Protein AF-A0A3D2K2P3-F1 (afdb_monomer_lite)

pLDDT: mean 84.31, std 17.86, range [32.53, 98.62]

Sequence (126 aa):
MTFGRFDHNNPKVVGPKLETGKYYITAGRLAAGTGTVKMELFVNSANLVGAGMFPVKADANPSKMAIGQERDAIEHPGKESFDGEIARFLIYQRPLTDQELNKTIKYLALYYGLKKAWYTKRGHQW

Foldseek 3Di:
DDPDDCDQANPDWDADDDDPPDDKDKDWFWADDAAWTKIFIDILALPTRTIDIHGHDPPDDDDDDDDQADPPCPPPPDPRGHDDDDPDDDDDPHGDDSVRVRVVSVVVCVVVVVCPVVPPPDDDDD

Secondary structure (DSSP, 8-state):
--TT--BTTB-----PPPPTT----EEEEE-SSSEEEEEEEEESSSSEEEEEEEEE-TT-------SSS-TT-TT--SS-S--S--S-----SSPPPHHHHHHHHHHHHHHTTGGGGTSTTS----

Radius of gyration: 17.15 Å; chains: 1; bounding box: 31×52×43 Å

Structure (mmCIF, N/CA/C/O backbone):
data_AF-A0A3D2K2P3-F1
#
_entry.id   AF-A0A3D2K2P3-F1
#
loop_
_atom_site.group_PDB
_atom_site.id
_atom_site.type_symbol
_atom_site.label_atom_id
_atom_site.label_alt_id
_atom_site.label_comp_id
_atom_site.label_asym_id
_atom_site.label_entity_id
_atom_site.label_seq_id
_atom_site.pdbx_PDB_ins_code
_atom_site.Cartn_x
_atom_site.Cartn_y
_atom_site.Cartn_z
_atom_site.occupancy
_atom_site.B_iso_or_equiv
_atom_site.auth_seq_id
_atom_site.auth_comp_id
_atom_site.auth_asym_id
_atom_site.auth_atom_id
_atom_site.pdbx_PDB_model_num
ATOM 1 N N . MET A 1 1 ? 12.851 -23.873 -9.315 1.00 35.91 1 MET A N 1
ATOM 2 C CA . MET A 1 1 ? 12.035 -22.766 -8.770 1.00 35.91 1 MET A CA 1
ATOM 3 C C . MET A 1 1 ? 11.717 -23.105 -7.327 1.00 35.91 1 MET A C 1
ATOM 5 O O . MET A 1 1 ? 11.160 -24.168 -7.103 1.00 35.91 1 MET A O 1
ATOM 9 N N . THR A 1 2 ? 12.117 -22.292 -6.352 1.00 32.53 2 THR A N 1
ATOM 10 C CA . THR A 1 2 ? 11.754 -22.523 -4.942 1.00 32.53 2 THR A CA 1
ATOM 11 C C . THR A 1 2 ? 10.862 -21.390 -4.466 1.00 32.53 2 THR A C 1
ATOM 13 O O . THR A 1 2 ? 11.317 -20.254 -4.355 1.00 32.53 2 THR A O 1
ATOM 16 N N . PHE A 1 3 ? 9.597 -21.713 -4.208 1.00 43.12 3 PHE A N 1
ATOM 17 C CA . PHE A 1 3 ? 8.643 -20.848 -3.522 1.00 43.12 3 PHE A CA 1
ATOM 18 C C . PHE A 1 3 ? 9.066 -20.669 -2.051 1.00 43.12 3 PHE A C 1
ATOM 20 O O . PHE A 1 3 ? 9.626 -21.584 -1.450 1.00 43.12 3 PHE A O 1
ATOM 27 N N . GLY A 1 4 ? 8.824 -19.492 -1.468 1.00 52.59 4 GLY A N 1
ATOM 28 C CA . GLY A 1 4 ? 8.911 -19.287 -0.013 1.00 52.59 4 GLY A CA 1
ATOM 29 C C . GLY A 1 4 ? 10.293 -19.005 0.597 1.00 52.59 4 GLY A C 1
ATOM 30 O O . GLY A 1 4 ? 10.395 -18.940 1.820 1.00 52.59 4 GLY A O 1
ATOM 31 N N . ARG A 1 5 ? 11.360 -18.795 -0.188 1.00 63.28 5 ARG A N 1
ATOM 32 C CA . ARG A 1 5 ? 12.632 -18.270 0.352 1.00 63.28 5 ARG A CA 1
ATOM 33 C C . ARG A 1 5 ? 12.638 -16.746 0.309 1.00 63.28 5 ARG A C 1
ATOM 35 O O . ARG A 1 5 ? 12.289 -16.165 -0.713 1.00 63.28 5 ARG A O 1
ATOM 42 N N . PHE A 1 6 ? 13.021 -16.113 1.417 1.00 71.19 6 PHE A N 1
ATOM 43 C CA . PHE A 1 6 ? 13.350 -14.690 1.438 1.00 71.19 6 PHE A CA 1
ATOM 44 C C . PHE A 1 6 ? 14.813 -14.538 1.036 1.00 71.19 6 PHE A C 1
ATOM 46 O O . PHE A 1 6 ? 15.709 -14.885 1.804 1.00 71.19 6 PHE A O 1
ATOM 53 N N . ASP A 1 7 ? 15.047 -14.072 -0.180 1.00 74.94 7 ASP A N 1
ATOM 54 C CA . ASP A 1 7 ? 16.380 -13.881 -0.743 1.00 74.94 7 ASP A CA 1
ATOM 55 C C . ASP A 1 7 ? 16.423 -12.599 -1.587 1.00 74.94 7 ASP A C 1
ATOM 57 O O . ASP A 1 7 ? 15.513 -11.771 -1.533 1.00 74.94 7 ASP A O 1
ATOM 61 N N . HIS A 1 8 ? 17.496 -12.412 -2.354 1.00 70.75 8 HIS A N 1
ATOM 62 C CA . HIS A 1 8 ? 17.666 -11.227 -3.193 1.00 70.75 8 HIS A CA 1
ATOM 63 C C . HIS A 1 8 ? 16.585 -11.074 -4.282 1.00 70.75 8 HIS A C 1
ATOM 65 O O . HIS A 1 8 ? 16.350 -9.954 -4.728 1.00 70.75 8 HIS A O 1
ATOM 71 N N . ASN A 1 9 ? 15.924 -12.160 -4.704 1.00 72.81 9 ASN A N 1
ATOM 72 C CA . ASN A 1 9 ? 14.847 -12.144 -5.701 1.00 72.81 9 ASN A CA 1
ATOM 73 C C . ASN A 1 9 ? 13.452 -12.048 -5.072 1.00 72.81 9 ASN A C 1
ATOM 75 O O . ASN A 1 9 ? 12.500 -11.684 -5.758 1.00 72.81 9 ASN A O 1
ATOM 79 N N . ASN A 1 10 ? 13.329 -12.362 -3.783 1.00 74.50 10 ASN A N 1
ATOM 80 C CA . ASN A 1 10 ? 12.089 -12.277 -3.019 1.00 74.50 10 ASN A CA 1
ATOM 81 C C . ASN A 1 10 ? 12.346 -11.586 -1.664 1.00 74.50 10 ASN A C 1
ATOM 83 O O . ASN A 1 10 ? 12.351 -12.238 -0.612 1.00 74.50 10 ASN A O 1
ATOM 87 N N . PRO A 1 11 ? 12.633 -10.272 -1.675 1.00 82.12 11 PRO A N 1
ATOM 88 C CA . PRO A 1 11 ? 13.004 -9.528 -0.480 1.00 82.12 11 PRO A CA 1
ATOM 89 C C . PRO A 1 11 ? 11.844 -9.469 0.517 1.00 82.12 11 PRO A C 1
ATOM 91 O O . PRO A 1 11 ? 10.708 -9.138 0.176 1.00 82.12 11 PRO A O 1
ATO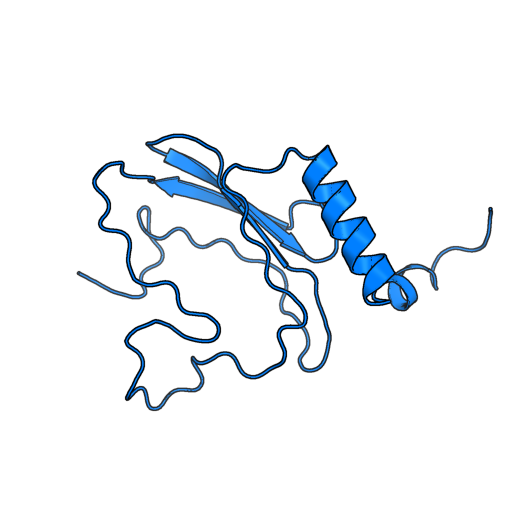M 94 N N . LYS A 1 12 ? 12.149 -9.725 1.790 1.00 86.69 12 LYS A N 1
ATOM 95 C CA . LYS A 1 12 ? 11.185 -9.581 2.883 1.00 86.69 12 LYS A CA 1
ATOM 96 C C . LYS A 1 12 ? 11.146 -8.134 3.365 1.00 86.69 12 LYS A C 1
ATOM 98 O O . LYS A 1 12 ? 12.144 -7.632 3.874 1.00 86.69 12 LYS A O 1
ATOM 103 N N . VAL A 1 13 ? 9.977 -7.503 3.304 1.00 89.12 13 VAL A N 1
ATOM 104 C CA . VAL A 1 13 ? 9.701 -6.246 4.015 1.00 89.12 13 VAL A CA 1
ATOM 105 C C . VAL A 1 13 ? 8.656 -6.525 5.085 1.00 89.12 13 VAL A C 1
ATOM 107 O O . VAL A 1 13 ? 7.619 -7.122 4.808 1.00 89.12 13 VAL A O 1
ATOM 110 N N . VAL A 1 14 ? 8.959 -6.147 6.326 1.00 90.81 14 VAL A N 1
ATOM 111 C CA . VAL A 1 14 ? 8.155 -6.493 7.505 1.00 90.81 14 VAL A CA 1
ATOM 112 C C . VAL A 1 14 ? 7.621 -5.223 8.148 1.00 90.81 14 VAL A C 1
ATOM 114 O O . VAL A 1 14 ? 8.338 -4.234 8.259 1.00 90.81 14 VAL A O 1
ATOM 117 N N . GLY A 1 15 ? 6.361 -5.269 8.573 1.00 91.62 15 GLY A N 1
ATOM 118 C CA . GLY A 1 15 ? 5.738 -4.247 9.408 1.00 91.62 15 GLY A CA 1
ATOM 119 C C . GLY A 1 15 ? 5.315 -4.793 10.772 1.00 91.62 15 GLY A C 1
ATOM 120 O O . GLY A 1 15 ? 5.621 -5.942 11.101 1.00 91.62 15 GLY A O 1
ATOM 121 N N . PRO A 1 16 ? 4.617 -3.989 11.590 1.00 93.38 16 PRO A N 1
ATOM 122 C CA . PRO A 1 16 ? 4.127 -4.437 12.883 1.00 93.38 16 PRO A CA 1
ATOM 123 C C . PRO A 1 16 ? 3.083 -5.544 12.709 1.00 93.38 16 PRO A C 1
ATOM 125 O O . PRO A 1 16 ? 2.363 -5.596 11.710 1.00 93.38 16 PRO A O 1
ATOM 128 N N . LYS A 1 17 ? 2.960 -6.401 13.725 1.00 93.19 17 LYS A N 1
ATOM 129 C CA . LYS A 1 17 ? 1.844 -7.343 13.816 1.00 93.19 17 LYS A CA 1
ATOM 130 C C . LYS A 1 17 ? 0.536 -6.559 13.966 1.00 93.19 17 LYS A C 1
ATOM 132 O O . LYS A 1 17 ? 0.429 -5.713 14.850 1.00 93.19 17 LYS A O 1
ATOM 137 N N . LEU A 1 18 ? -0.436 -6.849 13.105 1.00 92.56 18 LEU A N 1
ATOM 138 C CA . LEU A 1 18 ? -1.768 -6.245 13.143 1.00 92.56 18 LEU A CA 1
ATOM 139 C C . LEU A 1 18 ? -2.708 -7.074 14.026 1.00 92.56 18 LEU A C 1
ATOM 141 O O . LEU A 1 18 ? -2.528 -8.285 14.173 1.00 92.56 18 LEU A O 1
ATOM 145 N N . GLU A 1 19 ? -3.700 -6.420 14.621 1.00 93.75 19 GLU A N 1
ATOM 146 C CA . GLU A 1 19 ? -4.721 -7.087 15.429 1.00 93.75 19 GLU A CA 1
ATOM 147 C C . GLU A 1 19 ? -5.874 -7.580 14.544 1.00 93.75 19 GLU A C 1
ATOM 149 O O . GLU A 1 19 ? -6.339 -6.866 13.655 1.00 93.75 19 GLU A O 1
ATOM 154 N N . THR A 1 20 ? -6.364 -8.791 14.810 1.00 92.25 20 THR A N 1
ATOM 155 C CA . THR A 1 20 ? -7.546 -9.348 14.140 1.00 92.25 20 THR A CA 1
ATOM 156 C C . THR A 1 20 ? -8.794 -8.514 14.444 1.00 92.25 20 THR A C 1
ATOM 158 O O . THR A 1 20 ? -8.957 -8.008 15.554 1.00 92.25 20 THR A O 1
ATOM 161 N N . GLY A 1 21 ? -9.692 -8.378 13.463 1.00 93.50 21 GLY A N 1
ATOM 162 C CA . GLY A 1 21 ? -10.963 -7.664 13.634 1.00 93.50 21 GLY A CA 1
ATOM 163 C C . GLY A 1 21 ? -10.844 -6.135 13.640 1.00 93.50 21 GLY A C 1
ATOM 164 O O .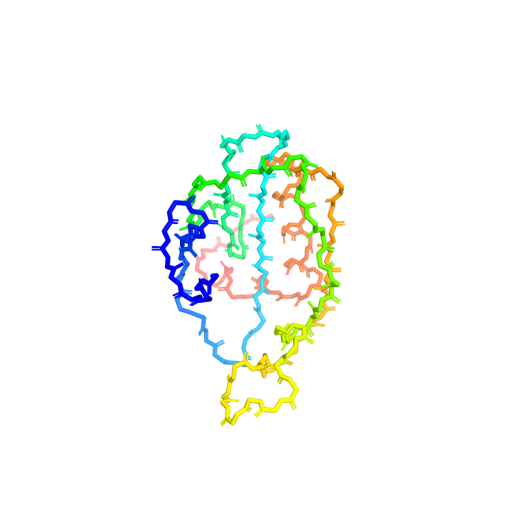 GLY A 1 21 ? -11.804 -5.450 13.985 1.00 93.50 21 GLY A O 1
ATOM 165 N N . LYS A 1 22 ? -9.682 -5.581 13.265 1.00 94.81 22 LYS A N 1
ATOM 166 C CA . LYS A 1 22 ? -9.478 -4.138 13.087 1.00 94.81 22 LYS A CA 1
ATOM 167 C C . LYS A 1 22 ? -9.169 -3.801 11.633 1.00 94.81 22 LYS A C 1
ATOM 169 O O . LYS A 1 22 ? -8.397 -4.488 10.970 1.00 94.81 22 LYS A O 1
ATOM 174 N N . TYR A 1 23 ? -9.729 -2.689 11.166 1.00 95.81 23 TYR A N 1
ATOM 175 C CA . TYR A 1 23 ? -9.390 -2.125 9.867 1.00 95.81 23 TYR A CA 1
ATOM 176 C C . TYR A 1 23 ? -8.083 -1.333 9.930 1.00 95.81 23 TYR A C 1
ATOM 178 O O . TYR A 1 23 ? -7.873 -0.505 10.820 1.00 95.81 23 TYR A O 1
ATOM 186 N N . TYR A 1 24 ? -7.233 -1.553 8.931 1.00 96.62 24 TYR A N 1
ATOM 187 C CA . TYR A 1 24 ? -5.981 -0.835 8.722 1.00 96.62 24 TYR A CA 1
ATOM 188 C C . TYR A 1 24 ? -5.926 -0.312 7.291 1.00 96.62 24 TYR A C 1
ATOM 190 O O . TYR A 1 24 ? -6.481 -0.915 6.374 1.00 96.62 24 TYR A O 1
ATOM 198 N N . ILE A 1 25 ? -5.204 0.786 7.087 1.00 97.44 25 ILE A N 1
ATOM 199 C CA . ILE A 1 25 ? -4.750 1.176 5.751 1.00 97.44 25 ILE A CA 1
ATOM 200 C C . ILE A 1 25 ? -3.337 0.641 5.597 1.00 97.44 25 ILE A C 1
ATOM 202 O O . ILE A 1 25 ? -2.427 1.109 6.279 1.00 97.44 25 ILE A O 1
ATOM 206 N N . THR A 1 26 ? -3.146 -0.320 4.703 1.00 97.12 26 THR A N 1
ATOM 207 C CA . THR A 1 26 ? -1.822 -0.786 4.292 1.00 97.12 26 THR A CA 1
ATOM 208 C C . THR A 1 26 ? -1.521 -0.256 2.897 1.00 97.12 26 THR A C 1
ATOM 210 O O . THR A 1 26 ? -2.408 -0.156 2.049 1.00 97.12 26 THR A O 1
ATOM 213 N N . ALA A 1 27 ? -0.272 0.132 2.658 1.00 97.81 27 ALA A N 1
ATOM 214 C CA . ALA A 1 27 ? 0.172 0.519 1.327 1.00 97.81 27 ALA A CA 1
ATOM 215 C C . ALA A 1 27 ? 1.576 -0.018 1.063 1.00 97.81 27 ALA A C 1
ATOM 217 O O . ALA A 1 27 ? 2.473 0.133 1.893 1.00 97.81 27 ALA A O 1
ATOM 218 N N . GLY A 1 28 ? 1.746 -0.625 -0.108 1.00 97.25 28 GLY A N 1
ATOM 219 C CA . GLY A 1 28 ? 3.047 -0.900 -0.698 1.00 97.25 28 GLY A CA 1
ATOM 220 C C . GLY A 1 28 ? 3.348 0.140 -1.770 1.00 97.25 28 GLY A C 1
ATOM 221 O O . GLY A 1 28 ? 2.462 0.494 -2.551 1.00 97.25 28 GLY A O 1
ATOM 222 N N . ARG A 1 29 ? 4.587 0.629 -1.825 1.00 97.94 29 ARG A N 1
ATOM 223 C CA . ARG A 1 29 ? 5.067 1.475 -2.923 1.00 97.94 29 ARG A CA 1
ATOM 224 C C . ARG A 1 29 ? 6.347 0.889 -3.495 1.00 97.94 29 ARG A C 1
ATOM 226 O O . ARG A 1 29 ? 7.317 0.700 -2.769 1.00 97.94 29 ARG A O 1
ATOM 233 N N . LEU A 1 30 ? 6.341 0.629 -4.797 1.00 96.81 30 LEU A N 1
ATOM 234 C CA . LEU A 1 30 ? 7.516 0.221 -5.558 1.00 96.81 30 LEU A CA 1
ATOM 235 C C . LEU A 1 30 ? 7.966 1.397 -6.427 1.00 96.81 30 LEU A C 1
ATOM 237 O O . LEU A 1 30 ? 7.143 1.994 -7.123 1.00 96.81 30 LEU A O 1
ATOM 241 N N . ALA A 1 31 ? 9.246 1.758 -6.364 1.00 97.19 31 ALA A N 1
ATOM 242 C CA . ALA A 1 31 ? 9.809 2.795 -7.220 1.00 97.19 31 ALA A CA 1
ATOM 243 C C . ALA A 1 31 ? 9.748 2.386 -8.705 1.00 97.19 31 ALA A C 1
ATOM 245 O O . ALA A 1 31 ? 9.721 1.205 -9.043 1.00 97.19 31 ALA A O 1
ATOM 246 N N . ALA A 1 32 ? 9.687 3.382 -9.589 1.00 95.56 32 ALA A N 1
ATOM 247 C CA . ALA A 1 32 ? 9.559 3.162 -11.025 1.00 95.56 32 ALA A CA 1
ATOM 248 C C . ALA A 1 32 ? 10.867 2.649 -11.651 1.00 95.56 32 ALA A C 1
ATOM 250 O O . ALA A 1 32 ? 11.954 2.901 -11.132 1.00 95.56 32 ALA A O 1
ATOM 251 N N . GLY A 1 33 ? 10.747 2.012 -12.816 1.00 93.38 33 GLY A N 1
ATOM 252 C CA . GLY A 1 33 ? 11.877 1.552 -13.623 1.00 93.38 33 GLY A CA 1
ATOM 253 C C . GLY A 1 33 ? 12.181 0.061 -13.478 1.00 93.38 33 GLY A C 1
ATOM 254 O O . GLY A 1 33 ? 11.445 -0.691 -12.844 1.00 93.38 33 GLY A O 1
ATOM 255 N N . THR A 1 34 ? 13.269 -0.355 -14.123 1.00 93.50 34 THR A N 1
ATOM 256 C CA . THR A 1 34 ? 13.793 -1.728 -14.139 1.00 93.50 34 THR A CA 1
ATOM 257 C C . THR A 1 34 ? 15.101 -1.818 -13.351 1.00 93.50 34 THR A C 1
ATOM 259 O O . THR A 1 34 ? 15.732 -0.802 -13.065 1.00 93.50 34 THR A O 1
ATOM 262 N N . GLY A 1 35 ? 15.554 -3.032 -13.044 1.00 92.62 35 GLY A N 1
ATOM 263 C CA . GLY A 1 35 ? 16.717 -3.266 -12.191 1.00 92.62 35 GLY A CA 1
ATOM 264 C C . GLY A 1 35 ? 16.327 -3.283 -10.716 1.00 92.62 35 GLY A C 1
ATOM 265 O O . GLY A 1 35 ? 15.206 -3.640 -10.366 1.00 92.62 35 GLY A O 1
ATOM 266 N N . THR A 1 36 ? 17.252 -2.926 -9.834 1.00 94.31 36 THR A N 1
ATOM 267 C CA . THR A 1 36 ? 17.018 -2.984 -8.388 1.00 94.31 36 THR A CA 1
ATOM 268 C C . THR A 1 36 ? 16.412 -1.673 -7.896 1.00 94.31 36 THR A C 1
ATOM 270 O O . THR A 1 36 ? 17.107 -0.661 -7.805 1.00 94.31 36 THR A O 1
ATOM 273 N N . VAL A 1 37 ? 15.121 -1.686 -7.562 1.00 95.44 37 VAL A N 1
ATOM 274 C CA . VAL A 1 37 ? 14.361 -0.491 -7.161 1.00 95.44 37 VAL A CA 1
ATOM 275 C C . VAL A 1 37 ? 13.896 -0.578 -5.709 1.00 95.44 37 VAL A C 1
ATOM 277 O O . VAL A 1 37 ? 13.789 -1.661 -5.132 1.00 95.44 37 VAL A O 1
ATOM 280 N N . LYS A 1 38 ? 13.621 0.574 -5.092 1.00 96.50 38 LYS A N 1
ATOM 281 C CA . LYS A 1 38 ? 13.164 0.639 -3.699 1.00 96.50 38 LYS A CA 1
ATOM 282 C C . LYS A 1 38 ? 11.720 0.147 -3.574 1.00 96.50 38 LYS A C 1
ATOM 284 O O . LYS A 1 38 ? 10.852 0.573 -4.334 1.00 96.50 38 LYS A O 1
ATOM 289 N N . MET A 1 39 ? 11.465 -0.687 -2.575 1.00 96.12 39 MET A N 1
ATOM 290 C CA . MET A 1 39 ? 10.138 -1.096 -2.124 1.00 96.12 39 MET A CA 1
ATOM 291 C C . MET A 1 39 ? 9.904 -0.582 -0.705 1.00 96.12 39 MET A C 1
ATOM 293 O O . MET A 1 39 ? 10.799 -0.638 0.137 1.00 96.12 39 MET A O 1
ATOM 297 N N . GLU A 1 40 ? 8.702 -0.095 -0.433 1.00 97.69 40 GLU A N 1
ATOM 298 C CA . GLU A 1 40 ? 8.330 0.541 0.827 1.00 97.69 40 GLU A CA 1
ATOM 299 C C . GLU A 1 40 ? 6.974 0.032 1.315 1.00 97.69 40 GLU A C 1
ATOM 301 O O . GLU A 1 40 ? 6.072 -0.224 0.515 1.00 97.69 40 GLU A O 1
ATOM 306 N N . LEU A 1 41 ? 6.834 -0.081 2.634 1.00 97.88 41 LEU A N 1
ATOM 307 C CA . LEU A 1 41 ? 5.621 -0.495 3.326 1.00 97.88 41 LEU A CA 1
ATOM 308 C C . LEU A 1 41 ? 5.175 0.593 4.303 1.00 97.88 41 LEU A C 1
ATOM 310 O O . LEU A 1 41 ? 5.983 1.144 5.056 1.00 97.88 41 LEU A O 1
ATOM 314 N N . PHE A 1 42 ? 3.870 0.841 4.327 1.00 97.81 42 PHE A N 1
ATOM 315 C CA . PHE A 1 42 ? 3.216 1.837 5.164 1.00 97.81 42 PHE A CA 1
ATOM 316 C C . PHE A 1 42 ? 1.991 1.235 5.850 1.00 97.81 42 PHE A C 1
ATOM 318 O O . PHE A 1 42 ? 1.272 0.424 5.259 1.00 97.81 42 PHE A O 1
ATOM 325 N N . VAL A 1 43 ? 1.733 1.669 7.085 1.00 97.12 43 VAL A N 1
ATOM 326 C CA . VAL A 1 43 ? 0.547 1.281 7.860 1.00 97.12 43 VAL A CA 1
ATOM 327 C C . VAL A 1 43 ? -0.055 2.526 8.507 1.00 97.12 43 VAL A C 1
ATOM 329 O O . VAL A 1 43 ? 0.622 3.226 9.259 1.00 97.12 43 VAL A O 1
ATOM 332 N N . ASN A 1 44 ? -1.327 2.807 8.212 1.00 95.75 44 ASN A N 1
ATOM 333 C CA . ASN A 1 44 ? -2.167 3.903 8.730 1.00 95.75 44 ASN A CA 1
ATOM 334 C C . ASN A 1 44 ? -1.662 5.344 8.514 1.00 95.75 44 ASN A C 1
ATOM 336 O O . ASN A 1 44 ? -2.420 6.294 8.706 1.00 95.75 44 ASN A O 1
ATOM 340 N N . SER A 1 45 ? -0.412 5.534 8.107 1.00 95.56 45 SER A N 1
ATOM 341 C CA . SER A 1 45 ? 0.219 6.829 7.856 1.00 95.56 45 SER A CA 1
ATOM 342 C C . SER A 1 45 ? 1.229 6.707 6.717 1.00 95.56 45 SER A C 1
ATOM 344 O O . SER A 1 45 ? 1.651 5.604 6.387 1.00 95.56 45 SER A O 1
ATOM 346 N N . ALA A 1 46 ? 1.653 7.835 6.143 1.00 95.88 46 ALA A N 1
ATOM 347 C CA . ALA A 1 46 ? 2.741 7.865 5.161 1.00 95.88 46 ALA A CA 1
ATOM 348 C C . ALA A 1 46 ? 4.144 7.809 5.800 1.00 95.88 46 ALA A C 1
ATOM 350 O O . ALA A 1 46 ? 5.134 8.087 5.131 1.00 95.88 46 ALA A O 1
ATOM 351 N N . ASN A 1 47 ? 4.241 7.451 7.085 1.00 95.31 47 ASN A N 1
ATOM 352 C CA . ASN A 1 47 ? 5.524 7.173 7.715 1.00 95.31 47 ASN A CA 1
ATOM 353 C C . ASN A 1 47 ? 5.966 5.763 7.328 1.00 95.31 47 ASN A C 1
ATOM 355 O O . ASN A 1 47 ? 5.202 4.805 7.462 1.00 95.31 47 ASN A O 1
ATOM 359 N N . LEU A 1 48 ? 7.201 5.652 6.848 1.00 95.62 48 LEU A N 1
ATOM 360 C CA . LEU A 1 48 ? 7.781 4.388 6.424 1.00 95.62 48 LEU A CA 1
ATOM 361 C C . LEU A 1 48 ? 7.834 3.400 7.597 1.00 95.62 48 LEU A C 1
ATOM 363 O O . LEU A 1 48 ? 8.391 3.708 8.649 1.00 95.62 48 LEU A O 1
ATOM 367 N N . VAL A 1 49 ? 7.269 2.213 7.399 1.00 96.94 49 VAL A N 1
ATOM 368 C CA . VAL A 1 49 ? 7.267 1.121 8.384 1.00 96.94 49 VAL A CA 1
ATOM 369 C C . VAL A 1 49 ? 8.345 0.088 8.066 1.00 96.94 49 VAL A C 1
ATOM 371 O O . VAL A 1 49 ? 8.937 -0.494 8.969 1.00 96.94 49 VAL A O 1
ATOM 374 N N . GLY A 1 50 ? 8.618 -0.123 6.782 1.00 95.69 50 GLY A N 1
ATOM 375 C CA . GLY A 1 50 ? 9.674 -1.009 6.320 1.00 95.69 50 GLY A CA 1
ATOM 376 C C . GLY A 1 50 ? 10.055 -0.684 4.885 1.00 95.69 50 GLY A C 1
ATOM 377 O O . GLY A 1 50 ? 9.240 -0.165 4.122 1.00 95.69 50 GLY A O 1
ATOM 378 N N . ALA A 1 51 ? 11.293 -0.991 4.517 1.00 96.25 51 ALA A N 1
ATOM 379 C CA . ALA A 1 51 ? 11.773 -0.851 3.153 1.00 96.25 51 ALA A CA 1
ATOM 380 C C . ALA A 1 51 ? 12.713 -1.993 2.780 1.00 96.25 51 ALA A C 1
ATOM 382 O O . ALA A 1 51 ? 13.303 -2.645 3.641 1.00 96.25 51 ALA A O 1
ATOM 383 N N . GLY A 1 52 ? 12.852 -2.206 1.480 1.00 93.75 52 GLY A N 1
ATOM 384 C CA . GLY A 1 52 ? 13.777 -3.158 0.892 1.00 93.75 52 GLY A CA 1
ATOM 385 C C . GLY A 1 52 ? 14.093 -2.775 -0.545 1.00 93.75 52 GLY A C 1
ATOM 386 O O . GLY A 1 52 ? 13.596 -1.774 -1.063 1.00 93.75 52 GLY A O 1
ATOM 387 N N . MET A 1 53 ? 14.914 -3.592 -1.189 1.00 93.88 53 MET A N 1
ATOM 388 C CA . MET A 1 53 ? 15.240 -3.454 -2.604 1.00 93.88 53 MET A CA 1
ATOM 389 C C . MET A 1 53 ? 14.663 -4.646 -3.357 1.00 93.88 53 MET A C 1
ATOM 391 O O . MET A 1 53 ? 14.815 -5.772 -2.891 1.00 93.88 53 MET A O 1
ATOM 395 N N . PHE A 1 54 ? 14.013 -4.406 -4.494 1.00 92.19 54 PHE A N 1
ATOM 396 C CA . PHE A 1 54 ? 13.357 -5.430 -5.305 1.00 92.19 54 PHE A CA 1
ATOM 397 C C . PHE A 1 54 ? 13.886 -5.411 -6.749 1.00 92.19 54 PHE A C 1
ATOM 399 O O . PHE A 1 54 ? 13.949 -4.333 -7.347 1.00 92.19 54 PHE A O 1
ATOM 406 N N . PRO A 1 55 ? 14.263 -6.568 -7.326 1.00 92.19 55 PRO A N 1
ATOM 407 C CA . PRO A 1 55 ? 14.719 -6.644 -8.709 1.00 92.19 55 PRO A CA 1
ATOM 408 C C . PRO A 1 55 ? 13.535 -6.709 -9.689 1.00 92.19 55 PRO A C 1
ATOM 410 O O . PRO A 1 55 ? 12.904 -7.751 -9.865 1.00 92.19 55 PRO A O 1
ATOM 413 N N . VAL A 1 56 ? 13.258 -5.604 -10.379 1.00 91.06 56 VAL A N 1
ATOM 414 C CA . VAL A 1 56 ? 12.264 -5.522 -11.458 1.00 91.06 56 VAL A CA 1
ATOM 415 C C . VAL A 1 56 ? 12.900 -5.934 -12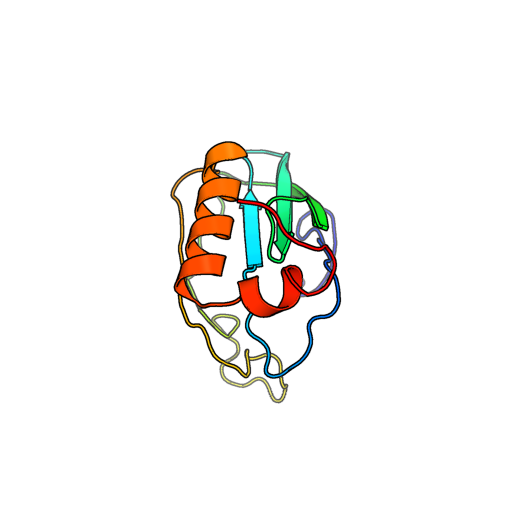.782 1.00 91.06 56 VAL A C 1
ATOM 417 O O . VAL A 1 56 ? 13.813 -5.272 -13.283 1.00 91.06 56 VAL A O 1
ATOM 420 N N . LYS A 1 57 ? 12.388 -7.011 -13.377 1.00 89.69 57 LYS A N 1
ATOM 421 C CA . LYS A 1 57 ? 12.814 -7.502 -14.692 1.00 89.69 57 LYS A CA 1
ATOM 422 C C . LYS A 1 57 ? 11.798 -7.115 -15.764 1.00 89.69 57 LYS A C 1
ATOM 424 O O . LYS A 1 57 ? 10.602 -7.301 -15.564 1.00 89.69 57 LYS A O 1
ATOM 429 N N . ALA A 1 58 ? 12.274 -6.590 -16.893 1.00 87.75 58 ALA A N 1
ATOM 430 C CA . ALA A 1 58 ? 11.415 -6.175 -18.007 1.00 87.75 58 ALA A CA 1
ATOM 431 C C . ALA A 1 58 ? 10.750 -7.364 -18.724 1.00 87.75 58 ALA A C 1
ATOM 433 O O . ALA A 1 58 ? 9.661 -7.227 -19.268 1.00 87.75 58 ALA A O 1
ATOM 434 N N . ASP A 1 59 ? 11.404 -8.524 -18.700 1.00 87.75 59 ASP A N 1
ATOM 435 C CA . ASP A 1 59 ? 10.968 -9.787 -19.297 1.00 87.75 59 ASP A CA 1
ATOM 436 C C . ASP A 1 59 ? 10.253 -10.707 -18.291 1.00 87.75 59 ASP A C 1
ATOM 438 O O . ASP A 1 59 ? 10.030 -11.888 -18.564 1.00 87.75 59 ASP A O 1
ATOM 442 N N . ALA A 1 60 ? 9.888 -10.189 -17.111 1.00 85.56 60 ALA A N 1
ATOM 443 C CA . ALA A 1 60 ? 9.104 -10.949 -16.149 1.00 85.56 60 ALA A CA 1
ATOM 444 C C . ALA A 1 60 ? 7.743 -11.317 -16.754 1.00 85.56 60 ALA A C 1
ATOM 446 O O . ALA A 1 60 ? 7.020 -10.449 -17.236 1.00 85.56 60 ALA A O 1
ATOM 447 N N . ASN A 1 61 ? 7.370 -12.597 -16.680 1.00 84.81 61 ASN A N 1
ATOM 448 C CA . ASN A 1 61 ? 6.031 -13.048 -17.046 1.00 84.81 61 ASN A CA 1
ATOM 449 C C . ASN A 1 61 ? 5.033 -12.617 -15.951 1.00 84.81 61 ASN A C 1
ATOM 451 O O . ASN A 1 61 ? 5.109 -13.154 -14.837 1.00 84.81 61 ASN A O 1
ATOM 455 N N . PRO A 1 62 ? 4.131 -11.650 -16.208 1.00 78.81 62 PRO A N 1
ATOM 456 C CA . PRO A 1 62 ? 3.162 -11.230 -15.211 1.00 78.81 62 PRO A CA 1
ATOM 457 C C . PRO A 1 62 ? 2.140 -12.346 -14.989 1.00 78.81 62 PRO A C 1
ATOM 459 O O . PRO A 1 62 ? 1.542 -12.874 -15.924 1.00 78.81 62 PRO A O 1
ATOM 462 N N . SER A 1 63 ? 1.930 -12.708 -13.727 1.00 78.94 63 SER A N 1
ATOM 463 C CA . SER A 1 63 ? 0.907 -13.687 -13.369 1.00 78.94 63 SER A CA 1
ATOM 464 C C . SER A 1 63 ? -0.501 -13.072 -13.366 1.00 78.94 63 SER A C 1
ATOM 466 O O . SER A 1 63 ? -0.677 -11.868 -13.569 1.00 78.94 63 SER A O 1
ATOM 468 N N . LYS A 1 64 ? -1.524 -13.892 -13.099 1.00 85.06 64 LYS A N 1
ATOM 469 C CA . LYS A 1 64 ? -2.884 -13.406 -12.825 1.00 85.06 64 LYS A CA 1
ATOM 470 C C . LYS A 1 64 ? -2.912 -12.652 -11.497 1.00 85.06 64 LYS A C 1
ATOM 472 O O . LYS A 1 64 ? -2.254 -13.040 -10.534 1.00 85.06 64 LYS A O 1
ATOM 477 N N . MET A 1 65 ? -3.727 -11.606 -11.435 1.00 87.69 65 MET A N 1
ATOM 478 C CA . MET A 1 65 ? -4.004 -10.914 -10.184 1.00 87.69 65 MET A CA 1
ATOM 479 C C . MET A 1 65 ? -5.001 -11.726 -9.349 1.00 87.69 65 MET A C 1
ATOM 481 O O . MET A 1 65 ? -6.087 -12.048 -9.825 1.00 87.69 65 MET A O 1
ATOM 485 N N . ALA A 1 66 ? -4.637 -12.015 -8.102 1.00 89.00 66 ALA A N 1
ATOM 486 C CA . ALA A 1 66 ? -5.507 -12.619 -7.099 1.00 89.00 66 ALA A CA 1
ATOM 487 C C . ALA A 1 66 ? -5.592 -11.697 -5.875 1.00 89.00 66 ALA A C 1
ATOM 489 O O . ALA A 1 66 ? -4.628 -11.007 -5.537 1.00 89.00 66 ALA A O 1
ATOM 490 N N . ILE A 1 67 ? -6.755 -11.667 -5.224 1.00 90.12 67 ILE A N 1
ATOM 491 C CA . ILE A 1 67 ? -6.977 -10.935 -3.974 1.00 90.12 67 ILE A CA 1
ATOM 492 C C . ILE A 1 67 ? -7.424 -11.946 -2.924 1.00 90.12 67 ILE A C 1
ATOM 494 O O . ILE A 1 67 ? -8.324 -12.739 -3.172 1.00 90.12 67 ILE A O 1
ATOM 498 N N . GLY A 1 68 ? -6.794 -11.894 -1.752 1.00 88.31 68 GLY A N 1
ATOM 499 C CA . GLY A 1 68 ? -7.125 -12.756 -0.620 1.00 88.31 68 GLY A CA 1
ATOM 500 C C . GLY A 1 68 ? -6.514 -14.159 -0.670 1.00 88.31 68 GLY A C 1
ATOM 501 O O . GLY A 1 68 ? -6.728 -14.935 0.253 1.00 88.31 68 GLY A O 1
ATOM 502 N N . GLN A 1 69 ? -5.726 -14.484 -1.696 1.00 83.94 69 GLN A N 1
ATOM 503 C CA . GLN A 1 69 ? -5.017 -15.758 -1.808 1.00 83.94 69 GLN A CA 1
ATOM 504 C C . GLN A 1 69 ? -3.861 -15.668 -2.821 1.00 83.94 69 GLN A C 1
ATOM 506 O O . GLN A 1 69 ? -3.825 -14.755 -3.648 1.00 83.94 69 GLN A O 1
ATOM 511 N N . GLU A 1 70 ? -2.933 -16.628 -2.779 1.00 79.31 70 GLU A N 1
ATOM 512 C CA . GLU A 1 70 ? -2.071 -16.956 -3.921 1.00 79.31 70 GLU A CA 1
ATOM 513 C C . GLU A 1 70 ? -2.899 -17.649 -5.018 1.00 79.31 70 GLU A C 1
ATOM 515 O O . GLU A 1 70 ? -3.831 -18.397 -4.728 1.00 79.31 70 GLU A O 1
ATOM 520 N N . ARG A 1 71 ? -2.586 -17.356 -6.284 1.00 78.62 71 ARG A N 1
ATOM 521 C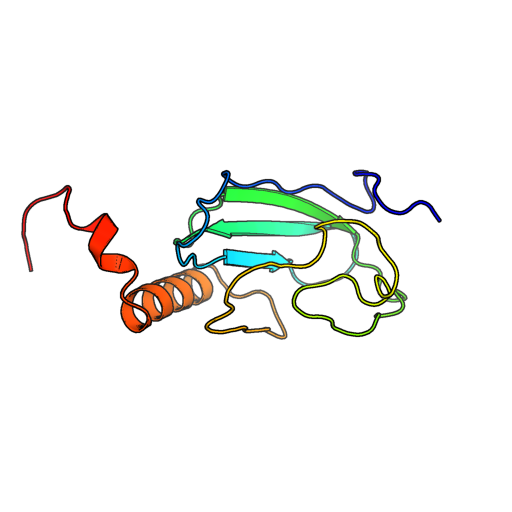 CA . ARG A 1 71 ? -3.431 -17.683 -7.444 1.00 78.62 71 ARG A CA 1
ATOM 522 C C . ARG A 1 71 ? -3.749 -19.182 -7.614 1.00 78.62 71 ARG A C 1
ATOM 524 O O . ARG A 1 71 ? -4.810 -19.493 -8.142 1.00 78.62 71 ARG A O 1
ATOM 531 N N . ASP A 1 72 ? -2.829 -20.070 -7.235 1.00 76.38 72 ASP A N 1
ATOM 532 C CA . ASP A 1 72 ? -2.869 -21.512 -7.503 1.00 76.38 72 ASP A CA 1
ATOM 533 C C . ASP A 1 72 ? -3.052 -22.313 -6.197 1.00 76.38 72 ASP A C 1
ATOM 535 O O . ASP A 1 72 ? -2.957 -23.540 -6.195 1.00 76.38 72 ASP A O 1
ATOM 539 N N . ALA A 1 73 ? -3.369 -21.655 -5.077 1.00 72.06 73 ALA A N 1
ATOM 540 C CA . ALA A 1 73 ? -3.543 -22.297 -3.771 1.00 72.06 73 ALA A CA 1
ATOM 541 C C . ALA A 1 73 ? -4.913 -23.006 -3.602 1.00 72.06 73 ALA A C 1
ATOM 543 O O . ALA A 1 73 ? -5.518 -23.002 -2.534 1.00 72.06 73 ALA A O 1
ATOM 544 N N . ILE A 1 74 ? -5.412 -23.652 -4.653 1.00 67.38 74 ILE A N 1
ATOM 545 C CA . ILE A 1 74 ? -6.756 -24.257 -4.744 1.00 67.38 74 ILE A CA 1
ATOM 546 C C . ILE A 1 74 ? -6.959 -25.519 -3.880 1.00 67.38 74 ILE A C 1
ATOM 548 O O . ILE A 1 74 ? -8.099 -25.848 -3.570 1.00 67.38 74 ILE A O 1
ATOM 552 N N . GLU A 1 75 ? -5.885 -26.187 -3.439 1.00 66.62 75 GLU A N 1
ATOM 553 C CA . GLU A 1 75 ? -5.949 -27.411 -2.607 1.00 66.62 75 GLU A CA 1
ATOM 554 C C . GLU A 1 75 ? -5.076 -27.349 -1.339 1.00 66.62 75 GLU A C 1
ATOM 556 O O . GLU A 1 75 ? -4.725 -28.370 -0.745 1.00 66.62 75 GLU A O 1
ATOM 561 N N . HIS A 1 76 ? -4.685 -26.150 -0.902 1.00 57.94 76 HIS A N 1
ATOM 562 C CA . HIS A 1 76 ? -3.809 -26.016 0.259 1.00 57.94 76 HIS A CA 1
ATOM 563 C C . HIS A 1 76 ? -4.568 -26.290 1.577 1.00 57.94 76 HIS A C 1
ATOM 565 O O . HIS A 1 76 ? -5.519 -25.573 1.884 1.00 57.94 76 HIS A O 1
ATOM 571 N N . PRO A 1 77 ? -4.125 -27.243 2.429 1.00 62.03 77 PRO A N 1
ATOM 572 C CA . PRO A 1 77 ? -4.765 -27.550 3.719 1.00 62.03 77 PRO A CA 1
ATOM 573 C C . PRO A 1 77 ? -4.512 -26.482 4.807 1.00 62.03 77 PRO A C 1
ATOM 575 O O . PRO A 1 77 ? -4.761 -26.714 5.990 1.00 62.03 77 PRO A O 1
ATOM 578 N N . GLY A 1 78 ? -3.955 -25.326 4.433 1.00 62.78 78 GLY A N 1
ATOM 579 C CA . GLY A 1 78 ? -3.489 -24.280 5.339 1.00 62.78 78 GLY A CA 1
ATOM 580 C C . GLY A 1 78 ? -4.456 -23.103 5.494 1.00 62.78 78 GLY A C 1
ATOM 581 O O . GLY A 1 78 ? -5.358 -22.888 4.694 1.00 62.78 78 GLY A O 1
ATOM 582 N N . LYS A 1 79 ? -4.205 -22.274 6.515 1.00 65.50 79 LYS A N 1
ATOM 583 C CA . LYS A 1 79 ? -4.863 -20.970 6.742 1.00 65.50 79 LYS A CA 1
ATOM 584 C C . LYS A 1 79 ? -4.156 -19.828 5.990 1.00 65.50 79 LYS A C 1
ATOM 586 O O . LYS A 1 79 ? -3.957 -18.752 6.544 1.00 65.50 79 LYS A O 1
ATOM 591 N N . GLU A 1 80 ? -3.672 -20.096 4.779 1.00 71.25 80 GLU A N 1
ATOM 592 C CA . GLU A 1 80 ? -2.841 -19.150 4.010 1.00 71.25 80 GLU A CA 1
ATOM 593 C C . GLU A 1 80 ? -3.677 -18.157 3.188 1.00 71.25 80 GLU A C 1
ATOM 595 O O . GLU A 1 80 ? -3.161 -17.130 2.745 1.00 71.25 80 GLU A O 1
ATOM 600 N N . SER A 1 81 ? -4.973 -18.432 3.028 1.00 83.88 81 SER A N 1
ATOM 601 C CA . SER A 1 81 ? -5.940 -17.474 2.501 1.00 83.88 81 SER A CA 1
ATOM 602 C C . SER A 1 81 ? -6.201 -16.361 3.513 1.00 83.88 81 SER A C 1
ATOM 604 O O . SER A 1 81 ? -6.244 -16.581 4.724 1.00 83.88 81 SER A O 1
ATOM 606 N N . PHE A 1 82 ? -6.399 -15.152 3.004 1.00 89.00 82 PHE A N 1
ATOM 607 C CA . PHE A 1 82 ? -6.839 -14.025 3.803 1.00 89.00 82 PHE A CA 1
ATOM 608 C C . PHE A 1 82 ? -8.226 -14.313 4.383 1.00 89.00 82 PHE A C 1
ATOM 610 O O . PHE A 1 82 ? -9.175 -14.576 3.647 1.00 89.00 82 PHE A O 1
ATOM 617 N N . ASP A 1 83 ? -8.322 -14.223 5.704 1.00 89.38 83 ASP A N 1
ATOM 618 C CA . ASP A 1 83 ? -9.557 -14.340 6.471 1.00 89.38 83 ASP A CA 1
ATOM 619 C C . ASP A 1 83 ? -9.855 -12.977 7.106 1.00 89.38 83 ASP A C 1
ATOM 621 O O . ASP A 1 83 ? -9.203 -12.555 8.068 1.00 89.38 83 ASP A O 1
ATOM 625 N N . GLY A 1 84 ? -10.770 -12.234 6.486 1.00 91.75 84 GLY A N 1
ATOM 626 C CA . GLY A 1 84 ? -11.125 -10.882 6.893 1.00 91.75 84 GLY A CA 1
ATOM 627 C C . GLY A 1 84 ? -11.860 -10.110 5.802 1.00 91.75 84 GLY A C 1
ATOM 628 O O . GLY A 1 84 ? -12.341 -10.670 4.819 1.00 91.75 84 GLY A O 1
ATOM 629 N N . GLU A 1 85 ? -11.915 -8.790 5.964 1.00 95.00 85 GLU A N 1
ATOM 630 C CA . GLU A 1 85 ? -12.673 -7.897 5.087 1.00 95.00 85 GLU A CA 1
ATOM 631 C C . GLU A 1 85 ? -11.748 -6.912 4.358 1.00 95.00 85 GLU A C 1
ATOM 633 O O . GLU A 1 85 ? -10.834 -6.331 4.949 1.00 95.00 85 GLU A O 1
ATOM 638 N N . ILE A 1 86 ? -12.004 -6.683 3.065 1.00 95.75 86 ILE A N 1
ATOM 639 C CA . ILE A 1 86 ? -11.309 -5.672 2.256 1.00 95.75 86 ILE A CA 1
ATOM 640 C C . ILE A 1 86 ? -12.314 -4.584 1.880 1.00 95.75 86 ILE A C 1
ATOM 642 O O . ILE A 1 86 ? -13.086 -4.732 0.938 1.00 95.75 86 ILE A O 1
ATOM 646 N N . ALA A 1 87 ? -12.282 -3.458 2.595 1.00 96.31 87 ALA A N 1
ATOM 647 C CA . ALA A 1 87 ? -13.206 -2.346 2.349 1.00 96.31 87 ALA A CA 1
ATOM 648 C C . ALA A 1 87 ? -12.924 -1.590 1.036 1.00 96.31 87 ALA A C 1
ATOM 650 O O . ALA A 1 87 ? -13.827 -0.966 0.474 1.00 96.31 87 ALA A O 1
ATOM 651 N N . ARG A 1 88 ? -11.666 -1.583 0.569 1.00 96.88 88 ARG A N 1
ATOM 652 C CA . ARG A 1 88 ? -11.241 -0.971 -0.701 1.00 96.88 88 ARG A CA 1
ATOM 653 C C . ARG A 1 88 ? -9.849 -1.437 -1.096 1.00 96.88 88 ARG A C 1
ATOM 655 O O . ARG A 1 88 ? -8.970 -1.569 -0.252 1.00 96.88 88 ARG A O 1
ATOM 662 N N . PHE A 1 89 ? -9.654 -1.589 -2.401 1.00 96.00 89 PHE A N 1
ATOM 663 C CA . PHE A 1 89 ? -8.384 -1.948 -3.012 1.00 96.00 89 PHE A CA 1
ATOM 664 C C . PHE A 1 89 ? -8.067 -0.972 -4.155 1.00 96.00 89 PHE A C 1
ATOM 666 O O . PHE A 1 89 ? -8.923 -0.712 -4.999 1.00 96.00 89 PHE A O 1
ATOM 673 N N . LEU A 1 90 ? -6.869 -0.379 -4.148 1.00 97.50 90 LEU A N 1
ATOM 674 C CA . LEU A 1 90 ? -6.434 0.640 -5.112 1.00 97.50 90 LEU A CA 1
ATOM 675 C C . LEU A 1 90 ? -5.088 0.232 -5.719 1.00 97.50 90 LEU A C 1
ATOM 677 O O . LEU A 1 90 ? -4.150 -0.056 -4.978 1.00 97.50 90 LEU A O 1
ATOM 681 N N . ILE A 1 91 ? -4.980 0.270 -7.048 1.00 96.62 91 ILE A N 1
ATOM 682 C CA . ILE A 1 91 ? -3.720 0.105 -7.787 1.00 96.62 91 ILE A CA 1
ATOM 683 C C . ILE A 1 91 ? -3.434 1.394 -8.551 1.00 96.62 91 ILE A C 1
ATOM 685 O O . ILE A 1 91 ? -4.330 1.978 -9.158 1.00 96.62 91 ILE A O 1
ATOM 689 N N . TYR A 1 92 ? -2.169 1.807 -8.552 1.00 97.75 92 TYR A N 1
ATOM 690 C CA . TYR A 1 92 ? -1.680 2.938 -9.330 1.00 97.75 92 TYR A CA 1
ATOM 691 C C . TYR A 1 92 ? -0.678 2.454 -10.374 1.00 97.75 92 TYR A C 1
ATOM 693 O O . TYR A 1 92 ? 0.174 1.620 -10.082 1.00 97.75 92 TYR A O 1
ATOM 701 N N . GLN A 1 93 ? -0.733 3.030 -11.575 1.00 95.88 93 GLN A N 1
ATOM 702 C CA . GLN A 1 93 ? 0.199 2.714 -12.668 1.00 95.88 93 GLN A CA 1
ATOM 703 C C . GLN A 1 93 ? 1.627 3.253 -12.449 1.00 95.88 93 GLN A C 1
ATOM 705 O O . GLN A 1 93 ? 2.521 2.999 -13.248 1.00 95.88 93 GLN A O 1
ATOM 710 N N . ARG A 1 94 ? 1.835 4.050 -11.395 1.00 97.12 94 ARG A N 1
ATOM 711 C CA . ARG A 1 94 ? 3.120 4.645 -11.015 1.00 97.12 94 ARG A CA 1
ATOM 712 C C . ARG A 1 94 ? 3.232 4.730 -9.492 1.00 97.12 94 ARG A C 1
ATOM 714 O O . ARG A 1 94 ? 2.191 4.798 -8.829 1.00 97.12 94 ARG A O 1
ATOM 721 N N . PRO A 1 95 ? 4.449 4.820 -8.927 1.00 98.12 95 PRO A N 1
ATOM 722 C CA . PRO A 1 95 ? 4.596 5.210 -7.534 1.00 98.12 95 PRO A CA 1
ATOM 723 C C . PRO A 1 95 ? 3.937 6.569 -7.294 1.00 98.12 95 PRO A C 1
ATOM 725 O O . PRO A 1 95 ? 4.154 7.539 -8.029 1.00 98.12 95 PRO A O 1
ATOM 728 N N . LEU A 1 96 ? 3.131 6.635 -6.240 1.00 98.56 96 LEU A N 1
ATOM 729 C CA . LEU A 1 96 ? 2.678 7.906 -5.699 1.00 98.56 96 LEU A CA 1
ATOM 730 C C . LEU A 1 96 ? 3.863 8.650 -5.087 1.00 98.56 96 LEU A C 1
ATOM 732 O O . LEU A 1 96 ? 4.700 8.048 -4.410 1.00 98.56 96 LEU A O 1
ATOM 736 N N . THR A 1 97 ? 3.901 9.966 -5.260 1.00 98.38 97 THR A N 1
ATOM 737 C CA . THR A 1 97 ? 4.800 10.827 -4.482 1.00 98.38 97 THR A CA 1
ATOM 738 C C . THR A 1 97 ? 4.449 10.757 -2.993 1.00 98.38 97 THR A C 1
ATOM 740 O O . THR A 1 97 ? 3.352 10.336 -2.617 1.00 98.38 97 THR A O 1
ATOM 743 N N . ASP A 1 98 ? 5.353 11.202 -2.120 1.00 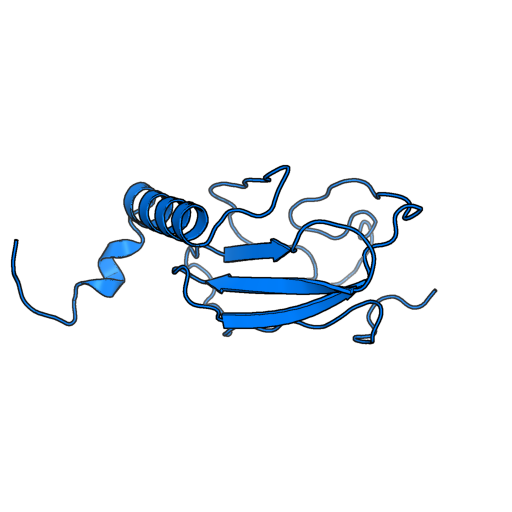97.88 98 ASP A N 1
ATOM 744 C CA . ASP A 1 98 ? 5.091 11.241 -0.672 1.00 97.88 98 ASP A CA 1
ATOM 745 C C . ASP A 1 98 ? 3.853 12.078 -0.334 1.00 97.88 98 ASP A C 1
ATOM 747 O O . ASP A 1 98 ? 3.039 11.698 0.510 1.00 97.88 98 ASP A O 1
ATOM 751 N N . GLN A 1 99 ? 3.662 13.194 -1.042 1.00 98.38 99 GLN A N 1
ATOM 752 C CA . GLN A 1 99 ? 2.501 14.058 -0.865 1.00 98.38 99 GLN A CA 1
ATOM 753 C C . GLN A 1 99 ? 1.201 13.356 -1.279 1.00 98.38 99 GLN A C 1
ATOM 755 O O . GLN A 1 99 ? 0.209 13.423 -0.549 1.00 98.38 99 GLN A O 1
ATOM 760 N N . GLU A 1 100 ? 1.198 12.665 -2.420 1.00 98.62 100 GLU A N 1
ATOM 761 C CA . GLU A 1 100 ? 0.034 11.921 -2.910 1.00 98.62 100 GLU A CA 1
ATOM 762 C C . GLU A 1 100 ? -0.314 10.743 -1.999 1.00 98.62 100 GLU A C 1
ATOM 764 O O . GLU A 1 100 ? -1.485 10.555 -1.657 1.00 98.62 100 GLU A O 1
ATOM 769 N N . LEU A 1 101 ? 0.689 9.985 -1.549 1.00 98.50 101 LEU A N 1
ATOM 770 C CA . LEU A 1 101 ? 0.502 8.873 -0.621 1.00 98.50 101 LEU A CA 1
ATOM 771 C C . LEU A 1 101 ? -0.065 9.371 0.714 1.00 98.50 101 LEU A C 1
ATOM 773 O O . LEU A 1 101 ? -1.067 8.845 1.201 1.00 98.50 101 LEU A O 1
ATOM 777 N N . ASN A 1 102 ? 0.510 10.438 1.273 1.00 98.06 102 ASN A N 1
ATOM 778 C CA . ASN A 1 102 ? 0.030 11.055 2.509 1.00 98.06 102 ASN A CA 1
ATOM 779 C C . ASN A 1 102 ? -1.409 11.560 2.378 1.00 98.06 102 ASN A C 1
ATOM 781 O O . ASN A 1 102 ? -2.233 11.315 3.262 1.00 98.06 102 ASN A O 1
ATOM 785 N N . LYS A 1 103 ? -1.738 12.235 1.271 1.00 98.12 103 LYS A N 1
ATOM 786 C CA . LYS A 1 103 ? -3.101 12.709 1.002 1.00 98.12 103 LYS A CA 1
ATOM 787 C C . LYS A 1 103 ? -4.082 11.540 0.895 1.00 98.12 103 LYS A C 1
ATOM 789 O O . LYS A 1 103 ? -5.148 11.597 1.502 1.00 98.12 103 LYS A O 1
ATOM 794 N N . THR A 1 104 ? -3.698 10.474 0.196 1.00 98.12 104 THR A N 1
ATOM 795 C CA . THR A 1 104 ? -4.510 9.262 0.018 1.00 98.12 104 THR A CA 1
ATOM 796 C C . THR A 1 104 ? -4.796 8.585 1.354 1.00 98.12 104 THR A C 1
ATOM 798 O O . THR A 1 104 ? -5.957 8.371 1.697 1.00 98.12 104 THR A O 1
ATOM 801 N N . ILE A 1 105 ? -3.762 8.308 2.152 1.00 97.19 105 ILE A N 1
ATOM 802 C CA . ILE A 1 105 ? -3.920 7.648 3.454 1.00 97.19 105 ILE A CA 1
ATOM 803 C C . ILE A 1 105 ? -4.777 8.504 4.392 1.00 97.19 105 ILE A C 1
ATOM 805 O O . ILE A 1 105 ? -5.701 7.991 5.020 1.00 97.19 105 ILE A O 1
ATOM 809 N N . LYS A 1 106 ? -4.533 9.820 4.455 1.00 96.19 106 LYS A N 1
ATOM 810 C CA . LYS A 1 106 ? -5.340 10.735 5.279 1.00 96.19 106 LYS A CA 1
ATOM 811 C C . LYS A 1 106 ? -6.806 10.755 4.857 1.00 96.19 106 LYS A C 1
ATOM 813 O O . LYS A 1 106 ? -7.674 10.754 5.730 1.00 96.19 106 LYS A O 1
ATOM 818 N N . TYR A 1 107 ? -7.073 10.776 3.553 1.00 96.31 107 TYR A N 1
ATOM 819 C CA . TYR A 1 107 ? -8.431 10.745 3.022 1.00 96.31 107 TYR A CA 1
ATOM 820 C C . TYR A 1 107 ? -9.140 9.438 3.387 1.00 96.31 107 TYR A C 1
ATOM 822 O O . TYR A 1 107 ? -10.227 9.482 3.954 1.00 96.31 107 TYR A O 1
ATOM 830 N N . LEU A 1 108 ? -8.508 8.285 3.149 1.00 96.75 108 LEU A N 1
ATOM 831 C CA . LEU A 1 108 ? -9.084 6.977 3.480 1.00 96.75 108 LEU A CA 1
ATOM 832 C C . LEU A 1 108 ? -9.316 6.824 4.988 1.00 96.75 108 LEU A C 1
ATOM 834 O O . LEU A 1 108 ? -10.355 6.315 5.401 1.00 96.75 108 LEU A O 1
ATOM 838 N N . ALA A 1 109 ? -8.392 7.316 5.816 1.00 95.56 109 ALA A N 1
ATOM 839 C CA . ALA A 1 109 ? -8.527 7.250 7.269 1.00 95.56 109 ALA A CA 1
ATOM 840 C C . ALA A 1 109 ? -9.717 8.077 7.774 1.00 95.56 109 ALA A C 1
ATOM 842 O O . ALA A 1 109 ? -10.364 7.691 8.746 1.00 95.56 109 ALA A O 1
ATOM 843 N N . LEU A 1 110 ? -10.001 9.210 7.124 1.00 94.81 110 LEU A N 1
ATOM 844 C CA . LEU A 1 110 ? -11.184 10.017 7.408 1.00 94.81 110 LEU A CA 1
ATOM 845 C C . LEU A 1 110 ? -12.454 9.327 6.900 1.00 94.81 110 LEU A C 1
ATOM 847 O O . LEU A 1 110 ? -13.400 9.174 7.665 1.00 94.81 110 LEU A O 1
ATOM 851 N N . TYR A 1 111 ? -12.449 8.880 5.642 1.00 95.88 111 TYR A N 1
ATOM 852 C CA . TYR A 1 111 ? -13.597 8.263 4.977 1.00 95.88 111 TYR A CA 1
ATOM 853 C C . TYR A 1 111 ? -14.106 7.020 5.719 1.00 95.88 111 TYR A C 1
ATOM 855 O O . TYR A 1 111 ? -15.306 6.867 5.911 1.00 95.88 111 TYR A O 1
ATOM 863 N N . TYR A 1 112 ? -13.194 6.170 6.197 1.00 95.06 112 TYR A N 1
ATOM 864 C CA . TYR A 1 112 ? -13.527 4.956 6.949 1.00 95.06 112 TYR A CA 1
ATOM 865 C C . TYR A 1 112 ? -13.550 5.148 8.473 1.00 95.06 112 TYR A C 1
ATOM 867 O O . TYR A 1 112 ? -13.648 4.177 9.217 1.00 95.06 112 TYR A O 1
ATOM 875 N N . GLY A 1 113 ? -13.422 6.381 8.972 1.00 93.00 113 GLY A N 1
ATOM 876 C CA . GLY A 1 113 ? -13.520 6.664 10.407 1.00 93.00 113 GLY A CA 1
ATOM 877 C C . GLY A 1 113 ? -12.380 6.108 11.276 1.00 93.00 113 GLY A C 1
ATOM 878 O O . GLY A 1 113 ? -12.488 6.118 12.503 1.00 93.00 113 GLY A O 1
ATOM 879 N N . LEU A 1 114 ? -11.253 5.691 10.688 1.00 89.62 114 LEU A N 1
ATOM 880 C CA . LEU A 1 114 ? -10.098 5.123 11.407 1.00 89.62 114 LEU A CA 1
ATOM 881 C C . LEU A 1 114 ? -9.392 6.140 12.320 1.00 89.62 114 LEU A C 1
ATOM 883 O O . LEU A 1 114 ? -8.619 5.773 13.205 1.00 89.62 114 LEU A O 1
ATOM 887 N N . LYS A 1 115 ? -9.664 7.436 12.135 1.00 71.06 115 LYS A N 1
ATOM 888 C CA . LYS A 1 115 ? -9.075 8.523 12.928 1.00 71.06 115 LYS A CA 1
ATOM 889 C C . LYS A 1 115 ? -9.579 8.625 14.375 1.00 71.06 115 LYS A C 1
ATOM 891 O O . LYS A 1 115 ? -8.889 9.258 15.172 1.00 71.06 115 LYS A O 1
ATOM 896 N N . LYS A 1 116 ? -10.695 7.991 14.773 1.00 53.31 116 LYS A N 1
ATOM 897 C CA . LYS A 1 116 ? -11.211 8.118 16.158 1.00 53.31 116 LYS A CA 1
ATOM 898 C C . LYS A 1 116 ? -10.258 7.578 17.242 1.00 53.31 116 LYS A C 1
ATOM 900 O O . LYS A 1 116 ? -10.330 8.046 18.371 1.00 53.31 116 LYS A O 1
ATOM 905 N N . ALA A 1 117 ? -9.320 6.686 16.908 1.00 47.09 117 ALA A N 1
ATOM 906 C CA . ALA A 1 117 ? -8.341 6.145 17.863 1.00 47.09 117 ALA A CA 1
ATOM 907 C C . ALA A 1 117 ? -7.054 6.987 18.033 1.00 47.09 117 ALA A C 1
ATOM 909 O O . ALA A 1 117 ? -6.277 6.729 18.947 1.00 47.09 117 ALA A O 1
ATOM 910 N N . TRP A 1 118 ? -6.815 7.996 17.185 1.00 46.34 118 TRP A N 1
ATOM 911 C CA . TRP A 1 118 ? -5.560 8.773 17.179 1.00 46.34 118 TRP A CA 1
ATOM 912 C C . TRP A 1 118 ? -5.686 10.155 17.836 1.00 46.34 118 TRP A C 1
ATOM 914 O O . TRP A 1 118 ? -4.678 10.801 18.105 1.00 46.34 118 TRP A O 1
ATOM 924 N N . TYR A 1 119 ? -6.916 10.604 18.109 1.00 42.78 119 TYR A N 1
ATOM 925 C CA . TYR A 1 119 ? -7.210 11.924 18.682 1.00 42.78 119 TYR A CA 1
ATOM 926 C C . TYR A 1 119 ? -7.489 11.912 20.193 1.00 42.78 119 TYR A C 1
ATOM 928 O O . TYR A 1 119 ? -7.579 12.972 20.801 1.00 42.78 119 TYR A O 1
ATOM 936 N N . THR A 1 120 ? -7.560 10.751 20.849 1.00 41.91 120 THR A N 1
ATOM 937 C CA . THR A 1 120 ? -7.784 10.674 22.308 1.00 41.91 120 THR A CA 1
ATOM 938 C C . THR A 1 120 ? -6.520 10.873 23.154 1.00 41.91 120 THR A C 1
ATOM 940 O O . THR A 1 120 ? -6.594 10.837 24.379 1.00 41.91 120 THR A O 1
ATOM 943 N N . LYS A 1 121 ? -5.360 11.160 22.544 1.00 46.16 121 LYS A N 1
ATOM 944 C CA . LYS A 1 121 ? -4.150 11.615 23.256 1.00 46.16 121 LYS A CA 1
ATOM 945 C C . LYS A 1 121 ? -3.486 12.811 22.574 1.00 46.16 121 LYS A C 1
ATOM 947 O O . LYS A 1 121 ? -2.346 12.729 22.131 1.00 46.16 121 LYS A O 1
ATOM 952 N N . ARG A 1 122 ? -4.197 13.933 22.515 1.00 44.88 122 ARG A N 1
ATOM 953 C CA . ARG A 1 122 ? -3.682 15.289 22.783 1.00 44.88 122 ARG A CA 1
ATOM 954 C C . ARG A 1 122 ? -4.862 16.243 22.678 1.00 44.88 122 ARG A C 1
ATOM 956 O O . ARG A 1 122 ? -5.614 16.189 21.711 1.00 44.88 122 ARG A O 1
ATOM 963 N N . GLY A 1 123 ? -5.039 17.042 23.726 1.00 45.66 123 GLY A N 1
ATOM 964 C CA . GLY A 1 123 ? -6.114 18.016 23.832 1.00 45.66 123 GLY A CA 1
ATOM 965 C C . GLY A 1 123 ? -6.174 18.955 22.628 1.00 45.66 123 GLY A C 1
ATOM 966 O O . GLY A 1 123 ? -5.163 19.220 21.986 1.00 45.66 123 GLY A O 1
ATOM 967 N N . HIS A 1 124 ? -7.404 19.390 22.360 1.00 40.59 124 HIS A N 1
ATOM 9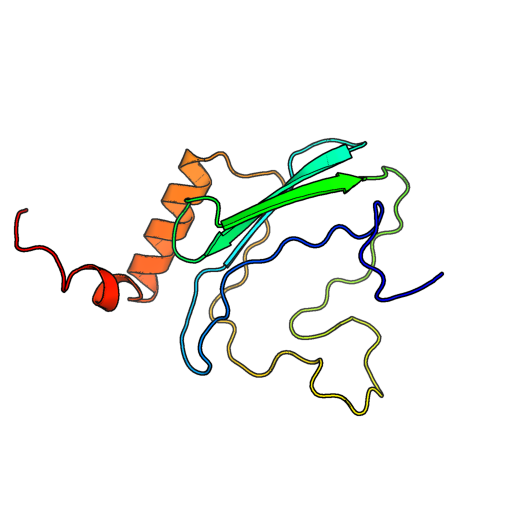68 C CA . HIS A 1 124 ? -7.836 20.564 21.604 1.00 40.59 124 HIS A CA 1
ATOM 969 C C . HIS A 1 124 ? -6.754 21.414 20.919 1.00 40.59 124 HIS A C 1
ATOM 971 O O . HIS A 1 124 ? -5.888 21.961 21.594 1.00 40.59 124 HIS A O 1
ATOM 977 N N . GLN A 1 125 ? -6.942 21.698 19.626 1.00 33.28 125 GLN A N 1
ATOM 978 C CA . GLN A 1 125 ? -7.405 23.019 19.166 1.00 33.28 125 GLN A CA 1
ATOM 979 C C . GLN A 1 125 ? -7.516 23.078 17.628 1.00 33.28 125 GLN A C 1
ATOM 981 O O . GLN A 1 125 ? -6.591 22.669 16.932 1.00 33.28 125 GLN A O 1
ATOM 986 N N . TRP A 1 126 ? -8.659 23.632 17.195 1.00 43.38 126 TRP A N 1
ATOM 987 C CA . TRP A 1 126 ? -9.110 24.059 15.856 1.00 43.38 126 TRP A CA 1
ATOM 988 C C . TRP A 1 126 ? -9.275 22.987 14.770 1.00 43.38 126 TRP A C 1
ATOM 990 O O . TRP A 1 126 ? -8.283 22.562 14.140 1.00 43.38 126 TRP A O 1
#